Protein AF-A0A7V3VIJ5-F1 (afdb_monomer)

Secondary structure (DSSP, 8-state):
----------GGG--HHHHHHHHHHHHHHHHHHHHHHHHHHSPPPEETTEE----S-HHHHHHHHHHHHHHHHHHHHHHHHHTPPP----HHHHHHHHHHHHHHHHHHTSTTTGGGG-----

Structure (mmCIF, N/CA/C/O backbone):
data_AF-A0A7V3VIJ5-F1
#
_entry.id   AF-A0A7V3VIJ5-F1
#
loop_
_atom_site.group_PDB
_atom_site.id
_atom_site.type_symbol
_atom_site.label_atom_id
_atom_site.label_alt_id
_atom_site.label_comp_id
_atom_site.label_asym_id
_atom_site.label_entity_id
_atom_site.label_seq_id
_atom_site.pdbx_PDB_ins_code
_atom_site.Cartn_x
_atom_site.Cartn_y
_atom_site.Cartn_z
_atom_site.occupancy
_atom_site.B_iso_or_equiv
_atom_site.auth_seq_id
_atom_site.auth_comp_id
_atom_site.auth_asym_id
_atom_site.auth_atom_id
_atom_site.pdbx_PDB_model_num
ATOM 1 N N . MET A 1 1 ? -27.199 19.773 -39.240 1.00 38.12 1 MET A N 1
ATOM 2 C CA . MET A 1 1 ? -26.661 20.759 -38.281 1.00 38.12 1 MET A CA 1
ATOM 3 C C . MET A 1 1 ? -26.063 19.958 -37.139 1.00 38.12 1 MET A C 1
ATOM 5 O O . MET A 1 1 ? -26.768 19.159 -36.544 1.00 38.12 1 MET A O 1
ATOM 9 N N . ASP A 1 2 ? -24.745 20.046 -37.012 1.00 40.41 2 ASP A N 1
ATOM 10 C CA . ASP A 1 2 ? -23.828 19.069 -36.415 1.00 40.41 2 ASP A CA 1
ATOM 11 C C . ASP A 1 2 ? -23.907 19.053 -34.872 1.00 40.41 2 ASP A C 1
ATOM 13 O O . ASP A 1 2 ? -23.483 20.001 -34.212 1.00 40.41 2 ASP A O 1
ATOM 17 N N . GLN A 1 3 ? -24.487 17.993 -34.297 1.00 40.88 3 GLN A N 1
ATOM 18 C CA . GLN A 1 3 ? -24.445 17.681 -32.863 1.00 40.88 3 GLN A CA 1
ATOM 19 C C . GLN A 1 3 ? -23.163 16.886 -32.581 1.00 40.88 3 GLN A C 1
ATOM 21 O O . GLN A 1 3 ? -23.202 15.680 -32.362 1.00 40.88 3 GLN A O 1
ATOM 26 N N . ARG A 1 4 ? -22.004 17.552 -32.600 1.00 42.16 4 ARG A N 1
ATOM 27 C CA . ARG A 1 4 ? -20.796 16.962 -32.010 1.00 42.16 4 ARG A CA 1
ATOM 28 C C . ARG A 1 4 ? -20.915 17.055 -30.502 1.00 42.16 4 ARG A C 1
ATOM 30 O O . ARG A 1 4 ? -20.791 18.141 -29.938 1.00 42.16 4 ARG A O 1
ATOM 37 N N . ASP A 1 5 ? -21.224 15.916 -29.896 1.00 41.03 5 ASP A N 1
ATOM 38 C CA . ASP A 1 5 ? -20.725 15.452 -28.604 1.00 41.03 5 ASP A CA 1
ATOM 39 C C . ASP A 1 5 ? -20.187 16.563 -27.698 1.00 41.03 5 ASP A C 1
ATOM 41 O O . ASP A 1 5 ? -18.980 16.777 -27.558 1.00 41.03 5 ASP A O 1
ATOM 45 N N . ARG A 1 6 ? -21.098 17.274 -27.026 1.00 46.03 6 ARG A N 1
ATOM 46 C CA . ARG A 1 6 ? -20.723 17.991 -25.809 1.00 46.03 6 ARG A CA 1
ATOM 47 C C . ARG A 1 6 ? -20.419 16.932 -24.758 1.00 46.03 6 ARG A C 1
ATOM 49 O O . ARG A 1 6 ? -21.308 16.514 -24.023 1.00 46.03 6 ARG A O 1
ATOM 56 N N . ILE A 1 7 ? -19.159 16.494 -24.715 1.00 52.88 7 ILE A N 1
ATOM 57 C CA . ILE A 1 7 ? -18.599 15.761 -23.580 1.00 52.88 7 ILE A CA 1
ATOM 58 C C . ILE A 1 7 ? -19.003 16.561 -22.334 1.00 52.88 7 ILE A C 1
ATOM 60 O O . ILE A 1 7 ? -18.709 17.763 -22.293 1.00 52.88 7 ILE A O 1
ATOM 64 N N . PRO A 1 8 ? -19.722 15.964 -21.364 1.00 49.03 8 PRO A N 1
ATOM 65 C CA . PRO A 1 8 ? -20.144 16.691 -20.179 1.00 49.03 8 PRO A CA 1
ATOM 66 C C . PRO A 1 8 ? -18.916 17.350 -19.557 1.00 49.03 8 PRO A C 1
ATOM 68 O O . PRO A 1 8 ? -17.860 16.723 -19.432 1.00 49.03 8 PRO A O 1
ATOM 71 N N . ALA A 1 9 ? -19.036 18.643 -19.249 1.00 54.19 9 ALA A N 1
ATOM 72 C CA . ALA A 1 9 ? -17.954 19.412 -18.661 1.00 54.19 9 ALA A CA 1
ATOM 73 C C . ALA A 1 9 ? -17.504 18.698 -17.383 1.00 54.19 9 ALA A C 1
ATOM 75 O O . ALA A 1 9 ? -18.234 18.646 -16.394 1.00 54.19 9 ALA A O 1
ATOM 76 N N . ARG A 1 10 ? -16.314 18.094 -17.438 1.00 64.00 10 ARG A N 1
ATOM 77 C CA . ARG A 1 10 ? -15.714 17.408 -16.296 1.00 64.00 10 ARG A CA 1
ATOM 78 C C . ARG A 1 10 ? -15.554 18.411 -15.150 1.00 64.00 10 ARG A C 1
ATOM 80 O O . ARG A 1 10 ? -15.276 19.586 -15.431 1.00 64.0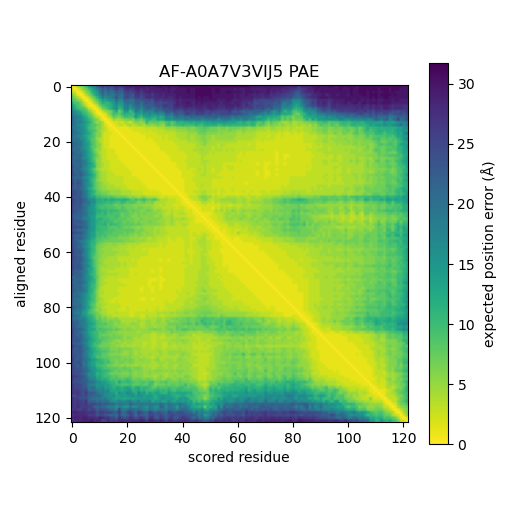0 10 ARG A O 1
ATOM 87 N N . PRO A 1 11 ? -15.692 17.981 -13.881 1.00 65.12 11 PRO A N 1
ATOM 88 C CA . PRO A 1 11 ? -15.505 18.864 -12.738 1.00 65.12 11 PRO A CA 1
ATOM 89 C C . PRO A 1 11 ? -14.217 19.680 -12.901 1.00 65.12 11 PRO A C 1
ATOM 91 O O . PRO A 1 11 ? -13.168 19.133 -13.248 1.00 65.12 11 PRO A O 1
ATOM 94 N N . TYR A 1 12 ? -14.303 20.995 -12.693 1.00 72.00 12 TYR A N 1
ATOM 95 C CA . TYR A 1 12 ? -13.156 21.916 -12.706 1.00 72.00 12 TYR A CA 1
ATOM 96 C C . TYR A 1 12 ? -12.410 22.077 -14.047 1.00 72.00 12 TYR A C 1
ATOM 98 O O . TYR A 1 12 ? -11.275 22.547 -14.054 1.00 72.00 12 TYR A O 1
ATOM 106 N N . GLY A 1 13 ? -13.005 21.704 -15.187 1.00 81.50 13 GLY A N 1
ATOM 107 C CA . GLY A 1 13 ? -12.343 21.852 -16.493 1.00 81.50 13 GLY A CA 1
ATOM 108 C C . GLY A 1 13 ? -11.136 20.921 -16.672 1.00 81.50 13 GLY A C 1
ATOM 109 O O . GLY A 1 13 ? -10.221 21.209 -17.444 1.00 81.50 13 GLY A O 1
ATOM 110 N N . LEU A 1 14 ? -11.104 19.802 -15.942 1.00 84.94 14 LEU A N 1
ATOM 111 C CA . LEU A 1 14 ? -10.002 18.849 -15.994 1.00 84.94 14 LEU A CA 1
ATOM 112 C C . LEU A 1 14 ? -10.019 18.039 -17.300 1.00 84.94 14 LEU A C 1
ATOM 114 O O . LEU A 1 14 ? -10.943 17.272 -17.577 1.00 84.94 14 LEU A O 1
ATOM 118 N N . GLY A 1 15 ? -8.948 18.168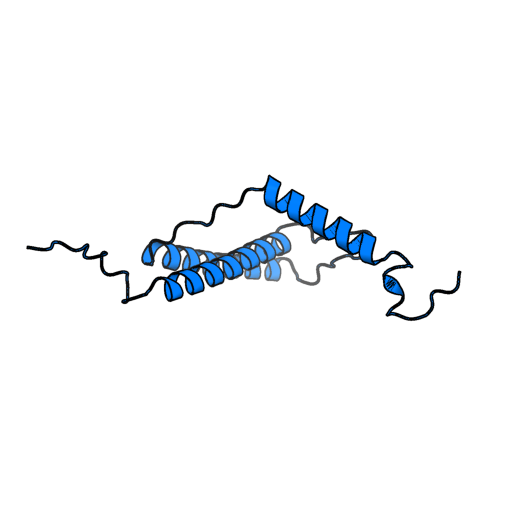 -18.085 1.00 87.69 15 GLY A N 1
ATOM 119 C CA . GLY A 1 15 ? -8.675 17.306 -19.233 1.00 87.69 15 GLY A CA 1
ATOM 120 C C . GLY A 1 15 ? -8.289 15.876 -18.833 1.00 87.69 15 GLY A C 1
ATOM 121 O O . GLY A 1 15 ? -8.024 15.572 -17.670 1.00 87.69 15 GLY A O 1
ATOM 122 N N . GLU A 1 16 ? -8.225 14.979 -19.818 1.00 86.62 16 GLU A N 1
ATOM 123 C CA . GLU A 1 16 ? -7.889 13.564 -19.595 1.00 86.62 16 GLU A CA 1
ATOM 124 C C . GLU A 1 16 ? -6.509 13.373 -18.957 1.00 86.62 16 GLU A C 1
ATOM 126 O O . GLU A 1 16 ? -6.374 12.606 -18.007 1.00 86.62 16 GLU A O 1
ATOM 131 N N . SER A 1 17 ? -5.498 14.116 -19.411 1.00 89.62 17 SER A N 1
ATOM 132 C CA . SER A 1 17 ? -4.149 14.053 -18.840 1.00 89.62 17 SER A CA 1
ATOM 133 C C . SER A 1 17 ? -4.127 14.441 -17.359 1.00 89.62 17 SER A C 1
ATOM 135 O O . SER A 1 17 ? -3.410 13.818 -16.574 1.00 89.62 17 SER A O 1
ATOM 137 N N . HIS A 1 18 ? -4.947 15.421 -16.955 1.00 90.62 18 HIS A N 1
ATOM 138 C CA . HIS A 1 18 ? -5.086 15.803 -15.549 1.00 90.62 18 HIS A CA 1
ATOM 139 C C . HIS A 1 18 ? -5.711 14.669 -14.740 1.00 90.62 18 HIS A C 1
ATOM 141 O O . HIS A 1 18 ? -5.144 14.264 -13.729 1.00 90.62 18 HIS A O 1
ATOM 147 N N . LEU A 1 19 ? -6.829 14.105 -15.210 1.00 89.62 19 LEU A N 1
ATOM 148 C CA . LEU A 1 19 ? -7.494 12.991 -14.530 1.00 89.62 19 LEU A CA 1
ATOM 149 C C . LEU A 1 19 ? -6.596 11.761 -14.427 1.00 89.62 19 LEU A C 1
ATOM 151 O O . LEU A 1 19 ? -6.532 11.140 -13.370 1.00 89.62 19 LEU A O 1
ATOM 155 N N . ARG A 1 20 ? -5.844 11.440 -15.483 1.00 89.69 20 ARG A N 1
ATOM 156 C CA . ARG A 1 20 ? -4.882 10.336 -15.473 1.00 89.69 20 ARG A CA 1
ATOM 157 C C . ARG A 1 20 ? -3.805 10.560 -14.414 1.00 89.69 20 ARG A C 1
ATOM 159 O O . ARG A 1 20 ? -3.553 9.674 -13.603 1.00 89.69 20 ARG A O 1
ATOM 166 N N . ARG A 1 21 ? -3.214 11.760 -14.371 1.00 91.94 21 ARG A N 1
ATOM 167 C CA . ARG A 1 21 ? -2.195 12.119 -13.374 1.00 91.94 21 ARG A CA 1
ATOM 168 C C . ARG A 1 21 ? -2.745 12.074 -11.948 1.00 91.94 21 ARG A C 1
ATOM 170 O O . ARG A 1 21 ? -2.071 11.538 -11.069 1.00 91.94 21 ARG A O 1
ATOM 177 N N . ILE A 1 22 ? -3.946 12.608 -11.726 1.00 92.44 22 ILE A N 1
ATOM 178 C CA . ILE A 1 22 ? -4.640 12.560 -10.433 1.00 92.44 22 ILE A CA 1
ATOM 179 C C . ILE A 1 22 ? -4.862 11.104 -10.027 1.00 92.44 22 ILE A C 1
ATOM 181 O O . ILE A 1 22 ? -4.405 10.702 -8.964 1.00 92.44 22 ILE A O 1
ATOM 185 N N . THR A 1 23 ? -5.456 10.293 -10.903 1.00 92.50 23 THR A N 1
ATOM 186 C CA . THR A 1 23 ? -5.758 8.879 -10.635 1.00 92.50 23 THR A CA 1
ATOM 187 C C . THR A 1 23 ? -4.499 8.103 -10.263 1.00 92.50 23 THR A C 1
ATOM 189 O O . THR A 1 23 ? -4.466 7.458 -9.222 1.00 92.50 23 THR A O 1
ATOM 192 N N . SER A 1 24 ? -3.421 8.216 -11.049 1.00 91.69 24 SER A N 1
ATOM 193 C CA . SER A 1 24 ? -2.150 7.556 -10.722 1.00 91.69 24 SER A CA 1
ATOM 194 C C . SER A 1 24 ? -1.584 8.006 -9.374 1.00 91.69 24 SER A C 1
ATOM 196 O O . SER A 1 24 ? -0.989 7.206 -8.662 1.00 91.69 24 SER A O 1
ATOM 198 N N . THR A 1 25 ? -1.770 9.275 -9.008 1.00 94.50 25 THR A N 1
ATOM 199 C CA . THR A 1 25 ? -1.292 9.811 -7.727 1.00 94.50 25 THR A CA 1
ATOM 200 C C . THR A 1 25 ? -2.120 9.273 -6.562 1.00 94.50 25 THR A C 1
ATOM 202 O O . THR A 1 25 ? -1.547 8.835 -5.569 1.00 94.50 25 THR A O 1
ATOM 205 N N . LEU A 1 26 ? -3.449 9.245 -6.700 1.00 95.00 26 LEU A N 1
ATOM 206 C CA . LEU A 1 26 ? -4.352 8.687 -5.693 1.00 95.00 26 LEU A CA 1
ATOM 207 C C . LEU A 1 26 ? -4.095 7.194 -5.479 1.00 95.00 26 LEU A C 1
ATOM 209 O O . LEU A 1 26 ? -3.999 6.770 -4.337 1.00 95.00 26 LEU A O 1
ATOM 213 N N . VAL A 1 27 ? -3.862 6.420 -6.545 1.00 94.12 27 VAL A N 1
ATOM 214 C CA . VAL A 1 27 ? -3.487 4.999 -6.437 1.00 94.12 27 VAL A CA 1
ATOM 215 C C . VAL A 1 27 ? -2.196 4.812 -5.634 1.00 94.12 27 VAL A C 1
ATOM 217 O O . VAL A 1 27 ? -2.126 3.929 -4.787 1.00 94.12 27 VAL A O 1
ATOM 220 N N . LEU A 1 28 ? -1.174 5.645 -5.857 1.00 93.88 28 LEU A N 1
ATOM 221 C CA . LEU A 1 28 ? 0.076 5.560 -5.091 1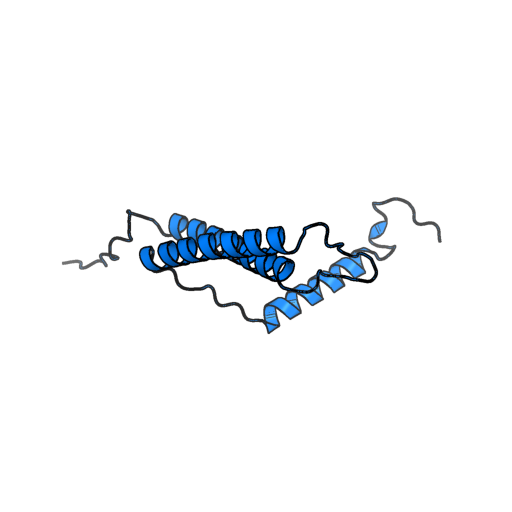.00 93.88 28 LEU A CA 1
ATOM 222 C C . LEU 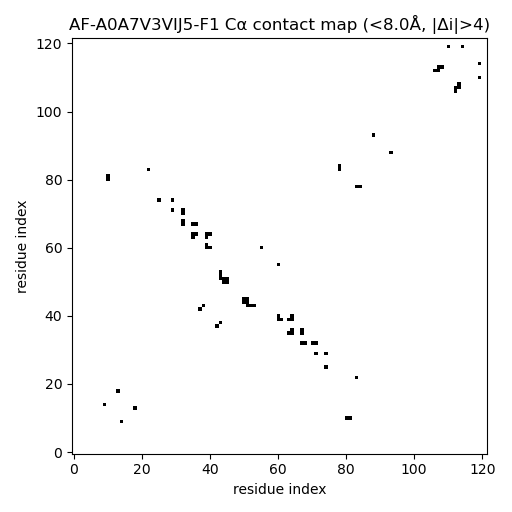A 1 28 ? -0.116 5.918 -3.613 1.00 93.88 28 LEU A C 1
ATOM 224 O O . LEU A 1 28 ? 0.529 5.325 -2.752 1.00 93.88 28 LEU A O 1
ATOM 228 N N . ILE A 1 29 ? -0.971 6.898 -3.313 1.00 95.75 29 ILE A N 1
ATOM 229 C CA . ILE A 1 29 ? -1.314 7.250 -1.930 1.00 95.75 29 ILE A CA 1
ATOM 230 C C . ILE A 1 29 ? -2.047 6.082 -1.273 1.00 95.75 29 ILE A C 1
ATOM 232 O O . ILE A 1 29 ? -1.649 5.651 -0.196 1.00 95.75 29 ILE A O 1
ATOM 236 N N . ASP A 1 30 ? -3.058 5.538 -1.944 1.00 95.50 30 ASP A N 1
ATOM 237 C CA . ASP A 1 30 ? -3.883 4.445 -1.438 1.00 95.50 30 ASP A CA 1
ATOM 238 C C . ASP A 1 30 ? -3.054 3.196 -1.095 1.00 95.50 30 ASP A C 1
ATOM 240 O O . ASP A 1 30 ? -3.193 2.618 -0.019 1.00 95.50 30 ASP 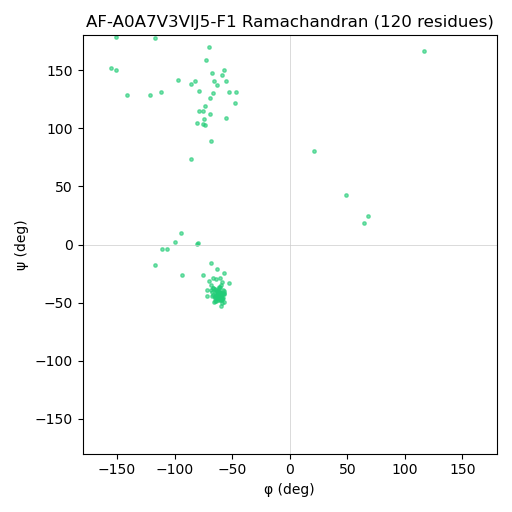A O 1
ATOM 244 N N . GLN A 1 31 ? -2.092 2.850 -1.957 1.00 94.38 31 GLN A N 1
ATOM 245 C CA . GLN A 1 31 ? -1.152 1.749 -1.725 1.00 94.38 31 GLN A CA 1
ATOM 246 C C . GLN A 1 31 ? -0.251 1.962 -0.507 1.00 94.38 31 GLN A C 1
ATOM 248 O O . GLN A 1 31 ? 0.006 1.023 0.244 1.00 94.38 31 GLN A O 1
ATOM 253 N N . ARG A 1 32 ? 0.222 3.194 -0.290 1.00 95.62 32 ARG A N 1
ATOM 254 C CA . ARG A 1 32 ? 1.031 3.527 0.891 1.00 95.62 32 ARG A CA 1
ATOM 255 C C . ARG A 1 32 ? 0.202 3.464 2.166 1.00 95.62 32 ARG A C 1
ATOM 257 O O . ARG A 1 32 ? 0.703 2.999 3.181 1.00 95.62 32 ARG A O 1
ATOM 264 N N . LEU A 1 33 ? -1.051 3.916 2.122 1.00 96.12 33 LEU A N 1
ATOM 265 C CA . LEU A 1 33 ? -1.961 3.818 3.265 1.00 96.12 33 LEU A CA 1
ATOM 266 C C . LEU A 1 33 ? -2.235 2.356 3.626 1.00 96.12 33 LEU A C 1
ATOM 268 O O . LEU A 1 33 ? -2.158 2.005 4.797 1.00 96.12 33 LEU A O 1
ATOM 272 N N . ASP A 1 34 ? -2.480 1.506 2.629 1.00 93.81 34 ASP A N 1
ATOM 273 C CA . ASP A 1 34 ? -2.660 0.060 2.805 1.00 93.81 34 ASP A CA 1
ATOM 274 C C . ASP A 1 34 ? -1.413 -0.606 3.424 1.00 93.81 34 ASP A C 1
ATOM 276 O O . ASP A 1 34 ? -1.512 -1.403 4.357 1.00 93.81 34 ASP A O 1
ATOM 280 N N . GLU A 1 35 ? -0.209 -0.228 2.987 1.00 93.50 35 GLU A N 1
ATOM 281 C CA . GLU A 1 35 ? 1.040 -0.696 3.598 1.00 93.50 35 GLU A CA 1
ATOM 282 C C . GLU A 1 35 ? 1.216 -0.226 5.052 1.00 93.50 35 GLU A C 1
ATOM 284 O O . GLU A 1 35 ? 1.512 -1.044 5.926 1.00 93.50 35 GLU A O 1
ATOM 289 N N . ILE A 1 36 ? 0.971 1.059 5.332 1.00 93.69 36 ILE A N 1
ATOM 290 C CA . ILE A 1 36 ? 1.028 1.625 6.688 1.00 93.69 36 ILE A CA 1
ATOM 291 C C . ILE A 1 36 ? 0.039 0.909 7.612 1.00 93.69 36 ILE A C 1
ATOM 293 O O . ILE A 1 36 ? 0.399 0.530 8.726 1.00 93.69 36 ILE A O 1
ATOM 297 N N . GLU A 1 37 ? -1.197 0.700 7.161 1.00 92.12 37 GLU A N 1
ATOM 298 C CA . GLU A 1 37 ? -2.231 0.005 7.928 1.00 92.12 37 GLU A CA 1
ATOM 299 C C . GLU A 1 37 ? -1.817 -1.443 8.232 1.00 92.12 37 GLU A C 1
ATOM 301 O O . GLU A 1 37 ? -1.967 -1.890 9.375 1.00 92.12 37 GLU A O 1
ATOM 306 N N . ARG A 1 38 ? -1.219 -2.158 7.267 1.00 91.25 38 ARG A N 1
ATOM 307 C CA . ARG A 1 38 ? -0.666 -3.505 7.491 1.00 91.25 38 ARG A CA 1
ATOM 308 C C . ARG A 1 38 ? 0.445 -3.514 8.533 1.00 91.25 38 ARG A C 1
ATOM 310 O O . ARG A 1 38 ? 0.421 -4.366 9.416 1.00 91.25 38 ARG A O 1
ATOM 317 N N . TRP A 1 39 ? 1.402 -2.591 8.467 1.00 91.19 39 TRP A N 1
ATOM 318 C CA . TRP A 1 39 ? 2.498 -2.541 9.444 1.00 91.19 39 TRP A CA 1
ATOM 319 C C . TRP A 1 39 ? 2.037 -2.100 10.833 1.00 91.19 39 TRP A C 1
ATOM 321 O O . TRP A 1 39 ? 2.595 -2.542 11.835 1.00 91.19 39 TRP A O 1
ATOM 331 N N . ALA A 1 40 ? 1.013 -1.248 10.904 1.00 91.00 40 ALA A N 1
ATOM 332 C CA . ALA A 1 40 ? 0.469 -0.767 12.168 1.00 91.00 40 ALA A CA 1
ATOM 333 C C . ALA A 1 40 ? -0.389 -1.814 12.899 1.00 91.00 40 ALA A C 1
ATOM 335 O O . ALA A 1 40 ? -0.518 -1.744 14.121 1.00 91.00 40 ALA A O 1
ATOM 336 N N . SER A 1 41 ? -0.994 -2.756 12.169 1.00 88.00 41 SER A N 1
ATOM 337 C CA . SER A 1 41 ? -1.968 -3.717 12.715 1.00 88.00 41 SER A CA 1
ATOM 338 C C . SER A 1 41 ? -1.541 -5.184 12.645 1.00 88.00 41 SER A C 1
ATOM 340 O O . SER A 1 41 ? -2.117 -6.016 13.346 1.00 88.00 41 SER A O 1
ATOM 342 N N . GLY A 1 42 ? -0.554 -5.512 11.815 1.00 85.00 42 GLY A N 1
ATOM 343 C CA . GLY A 1 42 ? -0.129 -6.876 11.535 1.00 85.00 42 GLY A CA 1
ATOM 344 C C . GLY A 1 42 ? 1.312 -7.176 11.951 1.00 85.00 42 GLY A C 1
ATOM 345 O O . GLY A 1 42 ? 2.038 -6.305 12.437 1.00 85.00 42 GLY A O 1
ATOM 346 N N . PRO A 1 43 ? 1.749 -8.432 11.759 1.00 87.81 43 PRO A N 1
ATOM 347 C CA . PRO A 1 43 ? 3.148 -8.792 11.922 1.00 87.81 43 PRO A CA 1
ATOM 348 C C . PRO A 1 43 ? 4.000 -8.043 10.894 1.00 87.81 43 PRO A C 1
ATOM 350 O O . PRO A 1 43 ? 3.644 -7.951 9.717 1.00 87.81 43 PRO A O 1
ATOM 353 N N . LEU A 1 44 ? 5.149 -7.531 11.334 1.00 91.31 44 LEU A N 1
ATOM 354 C CA . LEU A 1 44 ? 6.096 -6.914 10.415 1.00 91.31 44 LEU A CA 1
ATOM 355 C C . LEU A 1 44 ? 6.706 -7.975 9.481 1.00 91.31 44 LEU A C 1
ATOM 357 O O . LEU A 1 44 ? 6.902 -9.121 9.903 1.00 91.31 44 LEU A O 1
ATOM 361 N N . PRO A 1 45 ? 7.040 -7.611 8.229 1.00 89.56 45 PRO A N 1
ATOM 362 C CA . PRO A 1 45 ? 7.654 -8.539 7.290 1.00 89.56 45 PRO A CA 1
ATOM 363 C C . PRO A 1 45 ? 8.960 -9.138 7.830 1.00 89.56 45 PRO A C 1
ATOM 365 O O . PRO A 1 45 ? 9.711 -8.515 8.585 1.00 89.56 45 PRO A O 1
ATOM 368 N N . SER A 1 46 ? 9.272 -10.359 7.415 1.00 92.56 46 SER A N 1
ATOM 369 C CA . SER A 1 46 ? 10.575 -10.967 7.673 1.00 92.56 46 SER A CA 1
ATOM 370 C C . SER A 1 46 ? 10.926 -11.947 6.563 1.00 92.56 46 SER A C 1
ATOM 372 O O . SER A 1 46 ? 10.042 -12.532 5.938 1.00 92.56 46 SER A O 1
ATOM 374 N N . GLY A 1 47 ? 12.219 -12.108 6.309 1.00 92.25 47 GLY A N 1
ATOM 375 C CA . GLY A 1 47 ? 12.749 -13.042 5.330 1.00 92.25 47 GLY A CA 1
ATOM 376 C C . GLY A 1 47 ? 14.147 -13.527 5.717 1.00 92.25 47 GLY A C 1
ATOM 377 O O . GLY A 1 47 ? 14.704 -13.090 6.724 1.00 92.25 47 GLY A O 1
ATOM 378 N N . PRO A 1 48 ? 14.752 -14.417 4.918 1.00 93.62 48 PRO A N 1
ATOM 379 C CA . PRO A 1 48 ? 16.083 -14.956 5.208 1.00 93.62 48 PRO A CA 1
ATOM 380 C C . PRO A 1 48 ? 17.187 -13.889 5.262 1.00 93.62 48 PRO A C 1
ATOM 382 O O . PRO A 1 48 ? 18.164 -14.053 5.983 1.00 93.62 48 PRO A O 1
ATOM 385 N N . LEU A 1 49 ? 17.017 -12.793 4.512 1.00 93.69 49 LEU A N 1
ATOM 386 C CA . LEU A 1 49 ? 18.006 -11.718 4.374 1.00 93.69 49 LEU A CA 1
ATOM 387 C C . LEU A 1 49 ? 17.632 -10.430 5.123 1.00 93.69 49 LEU A C 1
ATOM 389 O O . LEU A 1 49 ? 18.406 -9.478 5.116 1.00 93.69 49 LEU A O 1
ATOM 393 N N . TYR A 1 50 ? 16.454 -10.362 5.755 1.00 93.19 50 TYR A N 1
ATOM 394 C CA . TYR A 1 50 ? 16.022 -9.163 6.474 1.00 93.19 50 TYR A CA 1
ATOM 395 C C . TYR A 1 50 ? 15.003 -9.478 7.570 1.00 93.19 50 TYR A C 1
ATOM 397 O O . TYR A 1 50 ? 14.196 -10.402 7.472 1.00 93.19 50 TYR A O 1
ATOM 405 N N . ARG A 1 51 ? 14.981 -8.650 8.613 1.00 93.06 51 ARG A N 1
ATOM 406 C CA . ARG A 1 51 ? 13.949 -8.691 9.649 1.00 93.06 51 ARG A CA 1
ATOM 407 C C . ARG A 1 51 ? 13.605 -7.275 10.067 1.00 93.06 51 ARG A C 1
ATOM 409 O O . ARG A 1 51 ? 14.490 -6.507 10.432 1.00 93.06 51 ARG A O 1
ATOM 416 N N . TRP A 1 52 ? 12.320 -6.965 10.060 1.00 92.25 52 TRP A N 1
ATOM 417 C CA . TRP A 1 52 ? 11.823 -5.717 10.610 1.00 92.25 52 TRP A CA 1
ATOM 418 C C . TRP A 1 52 ? 11.673 -5.838 12.127 1.00 92.25 52 TRP A C 1
ATOM 420 O O . TRP A 1 52 ? 11.258 -6.877 12.647 1.00 92.25 52 TRP A O 1
ATOM 430 N N . ARG A 1 53 ? 12.024 -4.774 12.848 1.00 92.38 53 ARG A N 1
ATOM 431 C CA . ARG A 1 53 ? 11.844 -4.668 14.298 1.00 92.38 53 ARG A CA 1
ATOM 432 C C . ARG A 1 53 ? 10.792 -3.604 14.574 1.00 92.38 53 ARG A C 1
ATOM 434 O O . ARG A 1 53 ? 10.910 -2.505 14.049 1.00 92.38 53 ARG A O 1
ATOM 441 N N . GLN A 1 54 ? 9.813 -3.930 15.415 1.00 91.94 54 GLN A N 1
ATOM 442 C CA . GLN A 1 54 ? 8.846 -2.950 15.900 1.00 91.94 54 GLN A CA 1
ATOM 443 C C . GLN A 1 54 ? 9.520 -2.079 16.959 1.00 91.94 54 GLN A C 1
ATOM 445 O O . GLN A 1 54 ? 9.926 -2.587 18.004 1.00 91.94 54 GLN A O 1
ATOM 450 N N . ASP A 1 55 ? 9.677 -0.796 16.664 1.00 94.69 55 ASP A N 1
ATOM 451 C CA . ASP A 1 55 ? 10.268 0.209 17.549 1.00 94.69 55 ASP A CA 1
ATOM 452 C C . ASP A 1 55 ? 9.246 1.239 18.053 1.00 94.69 55 ASP A C 1
ATOM 454 O O . ASP A 1 55 ? 9.578 2.060 18.908 1.00 94.69 55 ASP A O 1
ATOM 458 N N . LEU A 1 56 ? 7.998 1.167 17.583 1.00 94.75 56 LEU A N 1
ATOM 459 C CA . LEU A 1 56 ? 6.901 2.018 18.024 1.00 94.75 56 LEU A CA 1
ATOM 460 C C . LEU A 1 56 ? 6.051 1.311 19.079 1.00 94.75 56 LEU A C 1
ATOM 462 O O . LEU A 1 56 ? 5.758 0.115 18.994 1.00 94.75 56 LEU A O 1
ATOM 466 N N . ASP A 1 57 ? 5.604 2.078 20.070 1.00 95.25 57 ASP A N 1
ATOM 467 C CA . ASP A 1 57 ? 4.675 1.582 21.075 1.00 95.25 57 ASP A CA 1
ATOM 468 C C . ASP A 1 57 ? 3.251 1.393 20.494 1.00 95.25 57 ASP A C 1
ATOM 470 O O . ASP A 1 57 ? 2.879 2.026 19.494 1.00 95.25 57 ASP A O 1
ATOM 474 N N . PRO A 1 58 ? 2.403 0.563 21.131 1.00 93.94 58 PRO A N 1
ATOM 475 C CA . PRO A 1 58 ? 1.046 0.303 20.650 1.00 93.94 58 PRO A CA 1
ATOM 476 C C . PRO A 1 58 ? 0.150 1.546 20.523 1.00 93.94 58 PRO A C 1
ATOM 478 O O . PRO A 1 58 ? -0.717 1.588 19.646 1.00 93.94 58 PRO A O 1
ATOM 481 N N . ALA A 1 59 ? 0.325 2.565 21.372 1.00 95.56 59 ALA A N 1
ATOM 482 C CA . ALA A 1 59 ? -0.470 3.789 21.298 1.00 95.56 59 ALA A CA 1
ATOM 483 C C . ALA A 1 59 ? -0.063 4.631 20.079 1.00 95.56 59 ALA A C 1
ATOM 485 O O . ALA A 1 59 ? -0.928 5.155 19.369 1.00 95.56 59 ALA A O 1
ATOM 486 N N . THR A 1 60 ? 1.235 4.697 19.783 1.00 96.06 60 THR A N 1
ATOM 487 C CA . THR A 1 60 ? 1.768 5.331 18.574 1.00 96.06 60 THR A CA 1
ATOM 488 C C 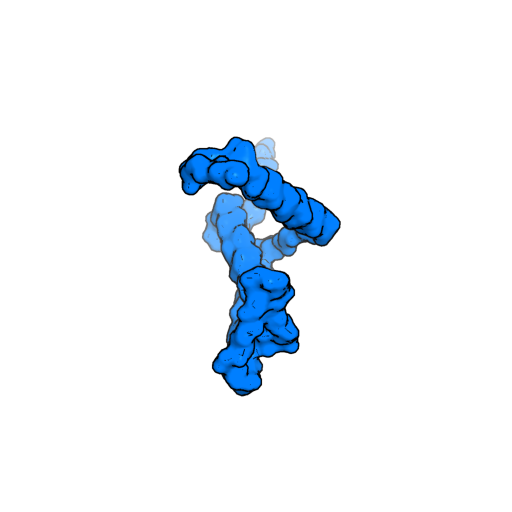. THR A 1 60 ? 1.282 4.620 17.311 1.00 96.06 60 THR A C 1
ATOM 490 O O . THR A 1 60 ? 0.774 5.293 16.412 1.00 96.06 60 THR A O 1
ATOM 493 N N . LEU A 1 61 ? 1.332 3.285 17.259 1.00 95.12 61 LEU A N 1
ATOM 494 C CA . LEU A 1 61 ? 0.811 2.507 16.123 1.00 95.12 61 LEU A CA 1
ATOM 495 C C . LEU A 1 61 ? -0.685 2.753 15.899 1.00 95.12 61 LEU A C 1
ATOM 497 O O . LEU A 1 61 ? -1.119 3.013 14.776 1.00 95.12 61 LEU A O 1
ATOM 501 N N . LYS A 1 62 ? -1.477 2.761 16.978 1.00 94.31 62 LYS A N 1
ATOM 502 C CA . LYS A 1 62 ? -2.915 3.049 16.911 1.00 94.31 62 LYS A CA 1
ATOM 503 C C . LYS A 1 62 ? -3.198 4.454 16.377 1.00 94.31 62 LYS A C 1
ATOM 505 O O . LYS A 1 62 ? -4.126 4.632 15.588 1.00 94.31 62 LYS A O 1
ATOM 510 N N . ARG A 1 63 ? -2.406 5.449 16.785 1.00 95.81 63 ARG A N 1
ATOM 511 C CA . ARG A 1 63 ? -2.515 6.822 16.275 1.00 95.81 63 ARG A CA 1
ATOM 512 C C . ARG A 1 63 ? -2.174 6.892 14.786 1.00 95.81 63 ARG A C 1
ATOM 514 O O . ARG A 1 63 ? -2.931 7.501 14.042 1.00 95.81 63 ARG A O 1
ATOM 521 N N . ILE A 1 64 ? -1.099 6.237 14.344 1.00 95.25 64 ILE A N 1
ATOM 522 C CA . ILE A 1 64 ? -0.721 6.179 12.922 1.00 95.25 64 ILE A CA 1
ATOM 523 C C . ILE A 1 64 ? -1.843 5.554 12.086 1.00 95.25 64 ILE A C 1
ATOM 525 O O . ILE A 1 64 ? -2.235 6.129 11.074 1.00 95.25 64 ILE A O 1
ATOM 529 N N . ALA A 1 65 ? -2.412 4.431 12.532 1.00 93.00 65 ALA A N 1
ATOM 530 C CA . ALA A 1 65 ? -3.530 3.786 11.843 1.00 93.00 65 ALA A CA 1
ATOM 531 C C . ALA A 1 65 ? -4.774 4.692 11.760 1.00 93.00 65 ALA A C 1
ATOM 533 O O . ALA A 1 65 ? -5.477 4.697 10.750 1.00 93.00 65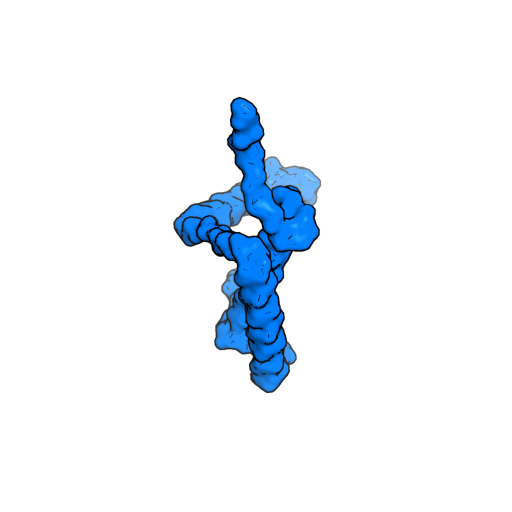 ALA A O 1
ATOM 534 N N . LEU A 1 66 ? -5.045 5.485 12.803 1.00 94.19 66 LEU A N 1
ATOM 535 C CA . LEU A 1 66 ? -6.144 6.452 12.791 1.00 94.19 66 LEU A CA 1
ATOM 536 C C . LEU A 1 66 ? -5.901 7.584 11.785 1.00 94.19 66 LEU A C 1
ATOM 538 O O . LEU A 1 66 ? -6.817 7.945 11.051 1.00 94.19 66 LEU A O 1
ATOM 542 N N . GLU A 1 67 ? -4.687 8.133 11.729 1.00 95.75 67 GLU A N 1
ATOM 543 C CA . GLU A 1 67 ? -4.346 9.167 10.747 1.00 95.75 67 GLU A CA 1
ATOM 544 C C . GLU A 1 67 ? -4.395 8.621 9.314 1.00 95.75 67 GLU A C 1
ATOM 546 O O . GLU A 1 67 ? -4.965 9.269 8.437 1.00 95.75 67 GLU A O 1
ATOM 551 N N . ALA A 1 68 ? -3.904 7.399 9.078 1.00 95.69 68 ALA A N 1
ATOM 552 C CA . ALA A 1 68 ? -4.013 6.738 7.777 1.00 95.69 68 ALA A CA 1
ATOM 553 C C . ALA A 1 68 ? -5.480 6.608 7.327 1.00 95.69 68 ALA A C 1
ATOM 555 O O . ALA A 1 68 ? -5.814 6.946 6.189 1.00 95.69 68 ALA A O 1
ATOM 556 N N . ARG A 1 69 ? -6.379 6.232 8.248 1.00 93.88 69 ARG A N 1
ATOM 557 C CA . ARG A 1 69 ? -7.820 6.159 7.975 1.00 93.88 69 ARG A CA 1
ATOM 558 C C . ARG A 1 69 ? -8.422 7.515 7.601 1.00 93.88 69 ARG A C 1
ATOM 560 O O . ARG A 1 69 ? -9.188 7.580 6.646 1.00 93.88 69 ARG A O 1
ATOM 567 N N . LYS A 1 70 ? -8.055 8.601 8.287 1.00 96.06 70 LYS A N 1
ATOM 568 C CA . LYS A 1 70 ? -8.530 9.955 7.934 1.00 96.06 70 LYS A CA 1
ATOM 569 C C . LYS A 1 70 ? -8.104 10.355 6.521 1.00 96.06 70 LYS A C 1
ATOM 571 O O . LYS A 1 70 ? -8.902 10.903 5.767 1.00 96.06 70 LYS A O 1
ATOM 576 N N . VAL A 1 71 ? -6.863 10.050 6.134 1.00 96.81 71 VAL A N 1
ATOM 577 C CA . VAL A 1 71 ? -6.385 10.311 4.765 1.00 96.81 71 VAL A CA 1
ATOM 578 C C . VAL A 1 71 ? -7.150 9.456 3.751 1.00 96.81 71 VAL A C 1
ATOM 580 O O . VAL A 1 71 ? -7.508 9.950 2.683 1.00 96.81 71 VAL A O 1
ATOM 583 N N . ARG A 1 72 ? -7.461 8.199 4.087 1.00 96.00 72 ARG A N 1
ATOM 584 C CA . ARG A 1 72 ? -8.288 7.315 3.252 1.00 96.00 72 ARG A CA 1
ATOM 585 C C . ARG A 1 72 ? -9.699 7.877 3.048 1.00 96.00 72 ARG A C 1
ATOM 587 O O . ARG A 1 72 ? -10.206 7.847 1.932 1.00 96.00 72 ARG A O 1
ATOM 594 N N . GLU A 1 73 ? -10.310 8.445 4.084 1.00 96.50 73 GLU A N 1
ATOM 595 C CA . GLU A 1 73 ? -11.614 9.114 3.980 1.00 96.50 73 GLU A CA 1
ATOM 596 C C . GLU A 1 73 ? -11.569 10.339 3.050 1.00 96.50 73 GLU A C 1
ATOM 598 O O . GLU A 1 73 ? -12.482 10.531 2.247 1.00 96.50 73 GLU A O 1
ATOM 603 N N . GLU A 1 74 ? -10.505 11.149 3.104 1.00 96.44 74 GLU A N 1
ATOM 604 C CA . GLU A 1 74 ? -10.310 12.248 2.143 1.00 96.44 74 GLU A CA 1
ATOM 605 C C . GLU A 1 74 ? -10.129 11.738 0.710 1.00 96.44 74 GLU A C 1
ATOM 607 O O . GLU A 1 74 ? -10.664 12.314 -0.239 1.00 96.44 74 GLU A O 1
ATOM 612 N N . LEU A 1 75 ? -9.399 10.636 0.539 1.00 95.50 75 LEU A N 1
ATOM 613 C CA . LEU A 1 75 ? -9.191 10.012 -0.762 1.00 95.50 75 LEU A CA 1
ATOM 614 C C . LEU A 1 75 ? -10.520 9.540 -1.371 1.00 95.50 75 LEU A C 1
ATOM 616 O O 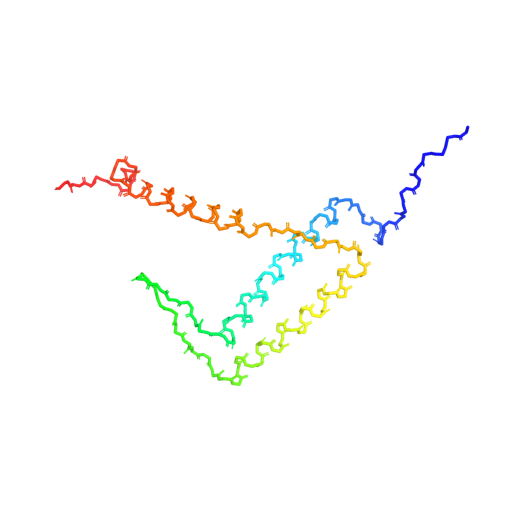. LEU A 1 75 ? -10.771 9.818 -2.543 1.00 95.50 75 LEU A O 1
ATOM 620 N N . VAL A 1 76 ? -11.398 8.923 -0.572 1.00 94.81 76 VAL A N 1
ATOM 621 C CA . VAL A 1 76 ? -12.757 8.536 -0.994 1.00 94.81 76 VAL A CA 1
ATOM 622 C C . VAL A 1 76 ? -13.562 9.759 -1.438 1.00 94.81 76 VAL A C 1
ATOM 624 O O . VAL A 1 76 ? -14.095 9.758 -2.546 1.00 94.81 76 VAL A O 1
ATOM 627 N N . ARG A 1 77 ? -13.558 10.850 -0.658 1.00 95.12 77 ARG A N 1
ATOM 628 C 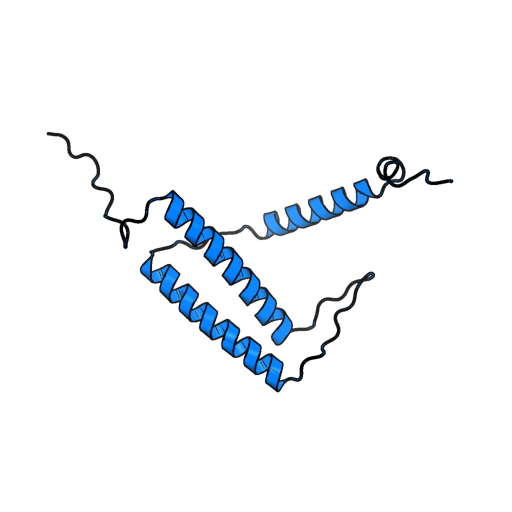CA . ARG A 1 77 ? -14.240 12.104 -1.039 1.00 95.12 77 ARG A CA 1
ATOM 629 C C . ARG A 1 77 ? -13.749 12.659 -2.378 1.00 95.12 77 ARG A C 1
ATOM 631 O O . ARG A 1 77 ? -14.535 13.173 -3.175 1.00 95.12 77 ARG A O 1
ATOM 638 N N . ILE A 1 78 ? -12.442 12.589 -2.638 1.00 93.44 78 ILE A N 1
ATOM 639 C CA . ILE A 1 78 ? -11.858 13.050 -3.905 1.00 93.44 78 ILE A CA 1
ATOM 640 C C . ILE A 1 78 ? -12.300 12.155 -5.066 1.00 93.44 78 ILE A C 1
ATOM 642 O O . ILE A 1 78 ? -12.649 12.690 -6.119 1.00 93.44 78 ILE A O 1
ATOM 646 N N . ILE A 1 79 ? -12.285 10.832 -4.880 1.00 92.12 79 ILE A N 1
ATOM 647 C CA . ILE A 1 79 ? -12.731 9.853 -5.880 1.00 92.12 79 ILE A CA 1
ATOM 648 C C . ILE A 1 79 ? -14.189 10.105 -6.258 1.00 92.12 79 ILE A C 1
ATOM 650 O O . ILE A 1 79 ? -14.478 10.253 -7.443 1.00 92.12 79 ILE A O 1
ATOM 654 N N . GLU A 1 80 ? -15.074 10.230 -5.267 1.00 92.25 80 GLU A N 1
ATOM 655 C CA . GLU A 1 80 ? -16.506 10.482 -5.471 1.00 92.25 80 GLU A CA 1
ATOM 656 C C . GLU A 1 80 ? -16.743 11.800 -6.215 1.00 92.25 80 GLU A C 1
ATOM 658 O O . GLU A 1 80 ? -17.475 11.851 -7.200 1.00 92.25 80 GLU A O 1
ATOM 663 N N . ARG A 1 81 ? -16.068 12.877 -5.796 1.00 92.12 81 ARG A N 1
ATOM 664 C CA . ARG A 1 81 ? -16.205 14.201 -6.420 1.00 92.12 81 ARG A CA 1
ATOM 665 C C . ARG A 1 81 ? -15.736 14.239 -7.876 1.00 92.12 81 ARG A C 1
ATOM 667 O O . ARG A 1 81 ? -16.200 15.077 -8.648 1.00 92.12 81 ARG A O 1
ATOM 674 N N . LEU A 1 82 ? -14.764 13.403 -8.227 1.00 90.31 82 LEU A N 1
ATOM 675 C CA . LEU A 1 82 ? -14.178 13.342 -9.564 1.00 90.31 82 LEU A CA 1
ATOM 676 C C . LEU A 1 82 ? -14.738 12.191 -10.413 1.00 90.31 82 LEU A C 1
ATOM 678 O O . LEU A 1 82 ? -14.286 12.038 -11.547 1.00 90.31 82 LEU A O 1
ATOM 682 N N . ASP A 1 83 ? -15.691 11.418 -9.880 1.00 89.50 83 ASP A N 1
ATOM 683 C CA . ASP A 1 83 ? -16.265 10.219 -10.506 1.00 89.50 83 ASP A CA 1
ATOM 684 C C . ASP A 1 83 ? -15.184 9.256 -11.036 1.00 89.50 83 ASP A C 1
ATOM 686 O O . ASP A 1 83 ? -15.223 8.751 -12.163 1.00 89.50 83 ASP A O 1
ATOM 690 N N . LEU A 1 84 ? -14.131 9.059 -10.234 1.00 88.81 84 LEU A N 1
ATOM 691 C CA . LEU A 1 84 ? -13.026 8.187 -10.615 1.00 88.81 84 LEU A CA 1
ATOM 692 C C . LEU A 1 84 ? -13.417 6.730 -10.404 1.00 88.81 84 LEU A C 1
ATOM 694 O O . LEU A 1 84 ? -13.871 6.336 -9.333 1.00 88.81 84 LEU A O 1
ATOM 698 N N . GLN A 1 85 ? -13.156 5.911 -11.414 1.00 84.94 85 GLN A N 1
ATOM 699 C CA . GLN A 1 85 ? -13.366 4.475 -11.314 1.00 84.94 85 GLN A CA 1
ATOM 700 C C . GLN A 1 85 ? -12.128 3.799 -10.705 1.00 84.94 85 GLN A C 1
ATOM 702 O O . GLN A 1 85 ? -10.998 4.147 -11.078 1.00 84.94 85 GLN A O 1
ATOM 707 N N . PRO A 1 86 ? -12.303 2.829 -9.787 1.00 81.94 86 PRO A N 1
ATOM 708 C CA . PRO A 1 86 ? -11.198 2.035 -9.273 1.00 81.94 86 PRO A CA 1
ATOM 709 C C . PRO A 1 86 ? -10.423 1.358 -10.406 1.00 81.94 86 PRO A C 1
ATOM 711 O O . PRO A 1 86 ? -11.000 0.854 -11.369 1.00 81.94 86 PRO A O 1
ATOM 714 N N . GLN A 1 87 ? -9.098 1.311 -10.276 1.00 83.12 87 GLN A N 1
ATOM 715 C CA . GLN A 1 87 ? -8.276 0.519 -11.186 1.00 83.12 87 GLN A CA 1
ATOM 716 C C . GLN A 1 87 ? -8.312 -0.940 -10.748 1.00 83.12 87 GLN A C 1
ATOM 718 O O . GLN A 1 87 ? -7.651 -1.316 -9.778 1.00 83.12 87 GLN A O 1
ATOM 723 N N . GLU A 1 88 ? -9.059 -1.767 -11.471 1.00 84.25 88 GLU A N 1
ATOM 724 C CA . GLU A 1 88 ? -9.070 -3.201 -11.215 1.00 84.25 88 GLU A CA 1
ATOM 725 C C . GLU A 1 88 ? -7.701 -3.813 -11.542 1.00 84.25 88 GLU A C 1
ATOM 727 O O . GLU A 1 88 ? -7.115 -3.587 -12.607 1.00 84.25 88 GLU A O 1
ATOM 732 N N . ARG A 1 89 ? -7.171 -4.595 -10.599 1.00 83.88 89 ARG A N 1
ATOM 733 C CA . ARG A 1 89 ? -5.922 -5.336 -10.767 1.00 83.88 89 ARG A CA 1
ATOM 734 C C . ARG A 1 89 ? -6.192 -6.814 -10.582 1.00 83.88 89 ARG A C 1
ATOM 736 O O . ARG A 1 89 ? -6.720 -7.240 -9.561 1.00 83.88 89 ARG A O 1
ATOM 743 N N . VAL A 1 90 ? -5.751 -7.605 -11.551 1.00 92.75 90 VAL A N 1
ATOM 744 C CA . VAL A 1 90 ? -5.847 -9.060 -11.469 1.00 92.75 90 VAL A CA 1
ATOM 745 C C . VAL A 1 90 ? -4.726 -9.579 -10.568 1.00 92.75 90 VAL A C 1
ATOM 747 O O . VAL A 1 90 ? -3.547 -9.473 -10.915 1.00 92.75 90 VAL A O 1
ATOM 750 N N . ALA A 1 91 ? -5.091 -10.156 -9.420 1.00 92.38 91 ALA A N 1
ATOM 751 C CA . ALA A 1 91 ? -4.136 -10.644 -8.423 1.00 92.38 91 ALA A CA 1
ATOM 752 C C . ALA A 1 91 ? -3.159 -11.681 -8.999 1.00 92.38 91 ALA A C 1
ATOM 754 O O . ALA A 1 91 ? -1.958 -11.589 -8.762 1.00 92.38 91 ALA A O 1
ATOM 755 N N . SER A 1 92 ? -3.648 -12.617 -9.822 1.00 95.88 92 SER A N 1
ATOM 756 C CA . SER A 1 92 ? -2.795 -13.625 -10.465 1.00 95.88 92 SER A CA 1
ATOM 757 C C . SER A 1 92 ? -1.723 -12.992 -11.349 1.00 95.88 92 SER A C 1
ATOM 759 O O . SER A 1 92 ? -0.566 -13.393 -11.273 1.00 95.88 92 SER A O 1
ATOM 761 N N . ARG A 1 93 ? -2.069 -11.951 -12.117 1.00 94.19 93 ARG A N 1
ATOM 762 C CA . ARG A 1 93 ? -1.102 -11.203 -12.927 1.00 94.19 93 ARG A CA 1
ATOM 763 C C . ARG A 1 93 ? -0.083 -10.485 -12.044 1.00 94.19 93 ARG A C 1
ATOM 765 O O . ARG A 1 93 ? 1.102 -10.567 -12.331 1.00 94.19 93 ARG A O 1
ATOM 772 N N . ALA A 1 94 ? -0.513 -9.828 -10.966 1.00 92.38 94 ALA A N 1
ATOM 773 C CA . ALA A 1 94 ? 0.407 -9.151 -10.049 1.00 92.38 94 ALA A CA 1
ATOM 774 C C . ALA A 1 94 ? 1.406 -10.131 -9.403 1.00 92.38 94 ALA A C 1
ATOM 776 O O . ALA A 1 94 ? 2.605 -9.855 -9.377 1.00 92.38 94 ALA A O 1
ATOM 777 N N . ILE A 1 95 ? 0.924 -11.294 -8.953 1.00 94.31 95 ILE A N 1
ATOM 778 C CA . ILE A 1 95 ? 1.753 -12.361 -8.374 1.00 94.31 95 ILE A CA 1
ATOM 779 C C . ILE A 1 95 ? 2.728 -12.915 -9.418 1.00 94.31 95 ILE A C 1
ATOM 781 O O . ILE A 1 95 ? 3.923 -13.006 -9.147 1.00 94.31 95 ILE A O 1
ATOM 785 N N . GLN A 1 96 ? 2.242 -13.248 -10.618 1.00 96.81 96 GLN A N 1
ATOM 786 C CA . GLN A 1 96 ? 3.077 -13.760 -11.708 1.00 96.81 96 GLN A CA 1
ATOM 787 C C . GLN A 1 96 ? 4.171 -12.767 -12.093 1.00 96.81 96 GLN A C 1
ATOM 789 O O . GLN A 1 96 ? 5.331 -13.148 -12.210 1.00 96.81 96 GLN A O 1
ATOM 794 N N . THR A 1 97 ? 3.818 -11.492 -12.253 1.00 95.62 97 THR A N 1
ATOM 795 C CA . THR A 1 97 ? 4.780 -10.433 -12.554 1.00 95.62 97 THR A CA 1
ATOM 796 C C . THR A 1 97 ? 5.837 -10.325 -11.457 1.00 95.62 97 THR A C 1
ATOM 798 O O . THR A 1 97 ? 7.022 -10.316 -11.776 1.00 95.62 97 THR A O 1
ATOM 801 N N . GLY A 1 98 ? 5.438 -10.320 -10.180 1.00 94.38 98 GLY A N 1
ATOM 802 C CA . GLY A 1 98 ? 6.378 -10.306 -9.056 1.00 94.38 98 GLY A CA 1
ATOM 803 C C . GLY A 1 98 ? 7.339 -11.499 -9.065 1.00 94.38 98 GLY A C 1
ATOM 804 O O . GLY A 1 98 ? 8.546 -11.310 -8.948 1.00 94.38 98 GLY A O 1
ATOM 805 N N . ALA A 1 99 ? 6.822 -12.711 -9.285 1.00 95.25 99 ALA A N 1
ATOM 806 C CA . ALA A 1 99 ? 7.632 -13.927 -9.344 1.00 95.25 99 ALA A CA 1
ATOM 807 C C . ALA A 1 99 ? 8.628 -13.916 -10.515 1.00 95.25 99 ALA A C 1
ATOM 809 O O . ALA A 1 99 ? 9.793 -14.255 -10.328 1.00 95.25 99 ALA A O 1
ATOM 810 N N . ILE A 1 100 ? 8.194 -13.491 -11.706 1.00 96.81 100 ILE A N 1
ATOM 811 C CA . ILE A 1 100 ? 9.069 -13.380 -12.882 1.00 96.81 100 ILE A CA 1
ATOM 812 C C . ILE A 1 100 ? 10.187 -12.371 -12.619 1.00 96.81 100 ILE A C 1
ATOM 814 O O . ILE A 1 100 ? 11.343 -12.688 -12.875 1.00 96.81 100 ILE A O 1
ATOM 818 N N . PHE A 1 101 ? 9.872 -11.195 -12.067 1.00 95.00 101 PHE A N 1
ATOM 819 C CA . PHE A 1 101 ? 10.905 -10.218 -11.718 1.00 95.00 101 PHE A CA 1
ATOM 820 C C . PHE A 1 101 ? 11.907 -10.788 -10.713 1.00 95.00 101 PHE A C 1
ATOM 822 O O . PHE A 1 101 ? 13.104 -10.647 -10.923 1.00 95.00 101 PHE A O 1
ATOM 829 N N . SER A 1 102 ? 11.454 -11.504 -9.678 1.00 93.31 102 SER A N 1
ATOM 830 C CA . SER A 1 102 ? 12.371 -12.162 -8.736 1.00 93.31 102 SER A CA 1
ATOM 831 C C . SER A 1 102 ? 13.273 -13.206 -9.403 1.00 93.31 102 SER A C 1
ATOM 833 O O . SER A 1 102 ? 14.440 -13.308 -9.045 1.00 93.31 102 SER A O 1
ATOM 835 N N . LEU A 1 103 ? 12.765 -13.970 -10.376 1.00 93.56 103 LEU A N 1
ATOM 836 C CA . LEU A 1 103 ? 13.578 -14.936 -11.124 1.00 93.56 103 LEU A CA 1
ATOM 837 C C . LEU A 1 103 ? 14.621 -14.251 -12.011 1.00 93.56 103 LEU A C 1
ATOM 839 O O . LEU A 1 103 ? 15.756 -14.712 -12.066 1.00 93.56 103 LEU A O 1
ATOM 843 N N . VAL A 1 104 ? 14.249 -13.152 -12.671 1.00 92.88 104 VAL A N 1
ATOM 844 C CA . VAL A 1 104 ? 15.180 -12.355 -13.480 1.00 92.88 104 VAL A CA 1
ATOM 845 C C . VAL A 1 104 ? 16.290 -11.784 -12.601 1.00 92.88 104 VAL A C 1
ATOM 847 O O . VAL A 1 104 ? 17.458 -11.962 -12.919 1.00 92.88 104 VAL A O 1
ATOM 850 N N . GLU A 1 105 ? 15.945 -11.180 -11.462 1.00 92.25 105 GLU A N 1
ATOM 851 C CA . GLU A 1 105 ? 16.928 -10.659 -10.500 1.00 92.25 105 GLU A CA 1
ATOM 852 C C . GLU A 1 105 ? 17.883 -11.758 -10.004 1.00 92.25 105 GLU A C 1
ATOM 854 O O . GLU A 1 105 ? 19.080 -11.523 -9.884 1.00 92.25 105 GLU A O 1
ATOM 859 N N . LEU A 1 106 ? 17.390 -12.981 -9.769 1.00 90.62 106 LEU A N 1
ATOM 860 C CA . LEU A 1 106 ? 18.251 -14.116 -9.413 1.00 90.62 106 LEU A CA 1
ATOM 861 C C . LEU A 1 106 ? 19.188 -14.531 -10.555 1.00 90.62 106 LEU A C 1
ATOM 863 O O . LEU A 1 106 ? 20.332 -14.893 -10.294 1.00 90.62 106 LEU A O 1
ATOM 867 N N . GLU A 1 107 ? 18.729 -14.484 -11.805 1.00 90.38 107 GLU A N 1
ATOM 868 C CA . GLU A 1 107 ? 19.556 -14.798 -12.974 1.00 90.38 107 GLU A CA 1
ATOM 869 C C . GLU A 1 107 ? 20.656 -13.743 -13.195 1.00 90.38 107 GLU A C 1
ATOM 871 O O . GLU A 1 107 ? 21.777 -14.079 -13.573 1.00 90.38 107 GLU A O 1
ATOM 876 N N . GLU A 1 108 ? 20.384 -12.469 -12.898 1.00 87.38 108 GLU A N 1
ATOM 877 C CA . GLU A 1 108 ? 21.392 -11.398 -12.936 1.00 87.38 108 GLU A CA 1
ATOM 878 C C . GLU A 1 108 ? 22.527 -11.596 -11.916 1.00 87.38 108 GLU A C 1
ATOM 880 O O . GLU A 1 108 ? 23.632 -11.086 -12.115 1.00 87.38 108 GLU A O 1
ATOM 885 N N . LEU A 1 109 ? 22.304 -12.397 -10.867 1.00 88.38 109 LEU A N 1
ATOM 886 C CA . LEU A 1 109 ? 23.341 -12.792 -9.908 1.00 88.38 109 LEU A CA 1
ATOM 887 C C . LEU A 1 109 ? 24.232 -13.943 -10.405 1.00 88.38 109 LEU A C 1
ATOM 889 O O . LEU A 1 109 ? 25.137 -14.381 -9.693 1.00 88.38 109 LEU A O 1
ATOM 893 N N . GLU A 1 110 ? 24.018 -14.466 -11.614 1.00 85.69 110 GLU A N 1
ATOM 894 C CA . GLU A 1 110 ? 24.920 -15.468 -12.171 1.00 85.69 110 GLU A CA 1
ATOM 895 C C . GLU A 1 110 ? 26.316 -14.872 -12.433 1.00 85.69 110 GLU A C 1
ATOM 897 O O . GLU A 1 110 ? 26.433 -13.773 -12.992 1.00 85.69 110 GLU A O 1
ATOM 902 N N . PRO A 1 111 ? 27.408 -15.618 -12.167 1.00 80.44 111 PRO A N 1
ATOM 903 C CA . PRO A 1 111 ? 28.773 -15.108 -12.325 1.00 80.44 111 PRO A CA 1
ATOM 904 C C . PRO A 1 111 ? 29.071 -14.504 -13.705 1.00 80.44 111 PRO A C 1
ATOM 906 O O . PRO A 1 111 ? 29.812 -13.530 -13.834 1.00 80.44 111 PRO A O 1
ATOM 909 N N . ARG A 1 112 ? 28.455 -15.052 -14.763 1.00 81.88 112 ARG A N 1
ATOM 910 C CA . ARG A 1 112 ? 28.594 -14.552 -16.140 1.00 81.88 112 ARG A CA 1
ATOM 911 C C . ARG A 1 112 ? 27.984 -13.161 -16.361 1.00 81.88 112 ARG A C 1
ATOM 913 O O . ARG A 1 112 ? 28.482 -12.451 -17.235 1.00 81.88 112 ARG A O 1
ATOM 920 N N . ARG A 1 113 ? 26.950 -12.785 -15.599 1.00 80.12 113 ARG A N 1
ATOM 921 C CA . ARG A 1 113 ? 26.260 -11.482 -15.665 1.00 80.12 113 ARG A CA 1
ATOM 922 C C . ARG A 1 113 ? 26.834 -10.472 -14.670 1.00 80.12 113 ARG A C 1
ATOM 924 O O . ARG A 1 113 ? 26.880 -9.283 -14.964 1.00 80.12 113 ARG A O 1
ATOM 931 N N . MET A 1 114 ? 27.430 -10.946 -13.578 1.00 82.06 114 MET A N 1
ATOM 932 C CA . MET A 1 114 ? 28.073 -10.095 -12.571 1.00 82.06 114 MET A CA 1
ATOM 933 C C . MET A 1 114 ? 29.487 -9.599 -12.931 1.00 82.06 114 MET A C 1
ATOM 935 O O . MET A 1 114 ? 30.091 -8.875 -12.145 1.00 82.06 114 MET A O 1
ATOM 939 N N . ARG A 1 115 ? 30.034 -9.922 -14.115 1.00 74.19 115 ARG A N 1
ATOM 940 C CA . ARG A 1 115 ? 31.421 -9.565 -14.509 1.00 74.19 115 ARG A CA 1
ATOM 941 C C . ARG A 1 115 ? 31.733 -8.063 -14.455 1.00 74.19 115 ARG A C 1
ATOM 943 O O . ARG A 1 115 ? 32.892 -7.685 -14.314 1.00 74.19 115 ARG A O 1
ATOM 950 N N . ALA A 1 116 ? 30.715 -7.206 -14.563 1.00 74.19 116 ALA A N 1
ATOM 951 C CA . ALA A 1 116 ? 30.861 -5.754 -14.440 1.00 74.19 116 ALA A CA 1
ATOM 952 C C . ALA A 1 116 ? 31.217 -5.289 -13.011 1.00 74.19 116 ALA A C 1
ATOM 954 O O . ALA A 1 116 ? 31.685 -4.166 -12.840 1.00 74.19 116 ALA A O 1
ATOM 955 N N . TYR A 1 117 ? 31.041 -6.146 -12.000 1.00 76.75 117 TYR A N 1
ATOM 956 C CA . TYR A 1 117 ? 31.345 -5.867 -10.592 1.00 76.75 117 TYR A CA 1
ATOM 957 C C . TYR A 1 117 ? 32.743 -6.348 -10.159 1.00 76.75 117 TYR A C 1
ATOM 959 O O . TYR A 1 117 ? 33.069 -6.305 -8.975 1.00 76.75 117 TYR A O 1
ATOM 967 N N . GLY A 1 118 ? 33.585 -6.767 -11.112 1.00 72.00 118 GLY A N 1
ATOM 968 C CA . GLY A 1 118 ? 34.942 -7.264 -10.875 1.00 72.00 118 GLY A CA 1
ATOM 969 C C . GLY A 1 118 ? 35.110 -8.728 -11.282 1.00 72.00 118 GLY A C 1
ATOM 970 O O . GLY A 1 118 ? 34.139 -9.435 -11.552 1.00 72.00 118 GLY A O 1
ATOM 971 N N . ALA A 1 119 ? 36.359 -9.189 -11.360 1.00 70.44 119 ALA A N 1
ATOM 972 C CA . ALA A 1 119 ? 36.641 -10.590 -11.651 1.00 70.44 119 ALA A CA 1
ATOM 973 C C . ALA A 1 119 ? 36.216 -11.455 -10.456 1.00 70.44 119 ALA A C 1
ATOM 975 O O . ALA A 1 119 ? 36.813 -11.376 -9.384 1.00 70.44 119 ALA A O 1
ATOM 976 N N . LEU A 1 120 ? 35.186 -12.279 -10.650 1.00 64.94 120 LEU A N 1
ATOM 977 C CA . LEU A 1 120 ? 34.882 -13.381 -9.745 1.00 64.94 120 LEU A CA 1
ATOM 978 C C . LEU A 1 120 ? 35.942 -14.458 -9.999 1.00 64.94 120 LEU A C 1
ATOM 980 O O . LEU A 1 120 ? 35.919 -15.112 -11.040 1.00 64.94 120 LEU A O 1
ATOM 984 N N . THR A 1 121 ? 36.927 -14.569 -9.111 1.00 59.81 121 THR A N 1
ATOM 985 C CA . THR A 1 121 ? 37.849 -15.711 -9.093 1.00 59.81 121 THR A CA 1
ATOM 986 C C . THR A 1 121 ? 37.076 -16.952 -8.658 1.00 59.81 121 THR A C 1
ATOM 988 O O . THR A 1 121 ? 36.402 -16.895 -7.629 1.00 59.81 121 THR A O 1
ATOM 991 N N . GLU A 1 122 ? 37.147 -18.016 -9.464 1.00 56.16 122 GLU A N 1
ATOM 992 C CA . GLU A 1 122 ? 36.643 -19.360 -9.128 1.00 56.16 122 GLU A CA 1
ATOM 993 C C . GLU A 1 122 ? 37.230 -19.894 -7.815 1.00 56.16 122 GLU A C 1
ATOM 995 O O . GLU A 1 122 ? 38.425 -19.622 -7.541 1.00 56.16 122 GLU A O 1
#

pLDDT: mean 86.26, std 14.19, range [38.12, 96.81]

Sequence (122 aa):
MDQRDRIPARPYGLGESHLRRITSTLVLIDQRLDEIERWASGPLPSGPLYRWRQDLDPATLKRIALEARKVREELVRIIERLDLQPQERVASRAIQTGAIFSLVELEELEPRRMRAYGALTE

Solvent-accessible surface area (backbone atoms only — not comparable to full-atom values): 7554 Å² total; per-residue (Å²): 134,87,82,74,77,79,69,75,83,45,75,91,76,54,49,69,70,53,52,52,53,49,50,57,50,51,52,56,50,54,54,51,40,55,51,50,41,43,57,46,76,47,81,64,66,71,55,98,91,48,73,65,76,89,85,70,54,72,69,57,29,53,50,52,40,50,54,42,50,55,54,50,53,51,50,50,54,51,32,63,72,65,70,58,75,83,83,87,74,62,62,68,58,55,51,50,52,52,51,51,51,53,51,51,58,56,55,50,68,36,72,88,63,40,52,87,80,44,87,81,79,132

Foldseek 3Di:
DDPPDPPPQFPPNDDPVRVVVVLVVLVVLLVVLVVLLCVLPHADDDDPVDDDDDPDDNVRSVVSNVVSVVVVVVSVVVCVSRVPDDDDDDPVVVVVVVVVVVVVVVVCPPQVNCCVVDDDDD

Mean predicted aligned error: 8.61 Å

Radius of gyration: 22.46 Å; Cα contacts (8 Å, |Δi|>4): 42; chains: 1; bounding box: 64×41×60 Å